Protein AF-A0A2D6CY44-F1 (afdb_monomer_lite)

Foldseek 3Di:
DDDDDDDDDDDDDPPPPDDDDPPVPPDPDPPPDPPPPPPDVAQLLRQLVVCVVVVVLVSNLVSLVCQLPDPVDDPVSNLSSLLSNLVSCVSVVNLVVSLVSLCVSLVVVPPDPSSVVSPVVSVVSVVVCCVVVVVPD

Sequence (137 aa):
MALTEDQEPKAIELDDIIGDGDDPFLPPPPPPRPVFIASLPTTPLAEGKLAYHEGDYATAAEQLQAVIDSDDYDDESRVAAAYWRAEALSRQNMAPEAIGHFEAVAEAYAGHRLASAASRRAESLRVHFDIISGADA

pLDDT: mean 81.37, std 19.69, range [43.81, 98.44]

Structure (mmCIF, N/CA/C/O backbone):
data_AF-A0A2D6CY44-F1
#
_entry.id   AF-A0A2D6CY44-F1
#
loop_
_atom_site.group_PDB
_atom_site.id
_atom_site.type_symbol
_atom_site.label_atom_id
_atom_site.label_alt_id
_atom_site.label_comp_id
_atom_site.label_asym_id
_atom_site.label_entity_id
_atom_site.label_seq_id
_atom_site.pdbx_PDB_ins_code
_atom_site.Cartn_x
_atom_site.Cartn_y
_atom_site.Cartn_z
_atom_site.occupancy
_atom_site.B_iso_or_equiv
_atom_site.auth_seq_id
_atom_site.auth_comp_id
_atom_site.auth_asym_id
_atom_site.auth_atom_id
_atom_site.pdbx_PDB_model_num
ATOM 1 N N . MET A 1 1 ? 85.915 -1.260 28.500 1.00 43.91 1 MET A N 1
ATOM 2 C CA . MET A 1 1 ? 84.910 -0.824 27.511 1.00 43.91 1 MET A CA 1
ATOM 3 C C . MET A 1 1 ? 83.784 -0.178 28.288 1.00 43.91 1 MET A C 1
ATOM 5 O O . MET A 1 1 ? 83.161 -0.854 29.092 1.00 43.91 1 MET A O 1
ATOM 9 N N . ALA A 1 2 ? 83.647 1.137 28.151 1.00 44.78 2 ALA A N 1
ATOM 10 C CA . ALA A 1 2 ? 82.546 1.911 28.704 1.00 44.78 2 ALA A CA 1
ATOM 11 C C . ALA A 1 2 ? 81.407 1.938 27.679 1.00 44.78 2 ALA A C 1
ATOM 13 O O . ALA A 1 2 ? 81.693 2.074 26.494 1.00 44.78 2 ALA A O 1
ATOM 14 N N . LEU A 1 3 ? 80.162 1.827 28.133 1.00 45.31 3 LEU A N 1
ATOM 15 C CA . LEU A 1 3 ? 79.144 2.850 27.901 1.00 45.31 3 LEU A CA 1
ATOM 16 C C . LEU A 1 3 ? 77.971 2.585 28.854 1.00 45.31 3 LEU A C 1
ATOM 18 O O . LEU A 1 3 ? 77.422 1.489 28.922 1.00 45.31 3 LEU A O 1
ATOM 22 N N . THR A 1 4 ? 77.702 3.610 29.644 1.00 47.69 4 THR A N 1
ATOM 23 C CA . THR A 1 4 ? 76.507 3.897 30.429 1.00 47.69 4 THR A CA 1
ATOM 24 C C . THR A 1 4 ? 75.247 3.837 29.567 1.00 47.69 4 THR A C 1
ATOM 26 O O . THR A 1 4 ? 75.328 4.113 28.378 1.00 47.69 4 THR A O 1
ATOM 29 N N . GLU A 1 5 ? 74.087 3.566 30.162 1.00 50.72 5 GLU A N 1
ATOM 30 C CA . GLU A 1 5 ? 73.049 4.594 30.340 1.00 50.72 5 GLU A CA 1
ATOM 31 C C . GLU A 1 5 ? 71.807 3.980 30.993 1.00 50.72 5 GLU A C 1
ATOM 33 O O . GLU A 1 5 ? 71.021 3.245 30.403 1.00 50.72 5 GLU A O 1
ATOM 38 N N . ASP A 1 6 ? 71.714 4.297 32.278 1.00 54.25 6 ASP A N 1
ATOM 39 C CA . ASP A 1 6 ? 70.505 4.408 33.070 1.00 54.25 6 ASP A CA 1
ATOM 40 C C . ASP A 1 6 ? 69.558 5.394 32.364 1.00 54.25 6 ASP A C 1
ATOM 42 O O . ASP A 1 6 ? 69.905 6.567 32.221 1.00 54.25 6 ASP A O 1
ATOM 46 N N . GLN A 1 7 ? 68.410 4.931 31.866 1.00 48.66 7 GLN A N 1
ATOM 47 C CA . GLN A 1 7 ? 67.301 5.815 31.507 1.00 48.66 7 GLN A CA 1
ATOM 48 C C . GLN A 1 7 ? 65.961 5.154 31.839 1.00 48.66 7 GLN A C 1
ATOM 50 O O . GLN A 1 7 ? 65.493 4.234 31.167 1.00 48.66 7 GLN A O 1
ATOM 55 N N . GLU A 1 8 ? 65.357 5.668 32.908 1.00 58.34 8 GLU A N 1
ATOM 56 C CA . GLU A 1 8 ? 63.946 5.545 33.260 1.00 58.34 8 GLU A CA 1
ATOM 57 C C . GLU A 1 8 ? 63.023 5.906 32.076 1.00 58.34 8 GLU A C 1
ATOM 59 O O . GLU A 1 8 ? 63.384 6.738 31.235 1.00 58.34 8 GLU A O 1
ATOM 64 N N . PRO A 1 9 ? 61.800 5.345 32.001 1.00 51.25 9 PRO A N 1
ATOM 65 C CA . PRO A 1 9 ? 60.829 5.746 30.992 1.00 51.25 9 PRO A CA 1
ATOM 66 C C . PRO A 1 9 ? 60.368 7.183 31.264 1.00 51.25 9 PRO A C 1
ATOM 68 O O . PRO A 1 9 ? 59.534 7.431 32.135 1.00 51.25 9 PRO A O 1
ATOM 71 N N . LYS A 1 10 ? 60.899 8.147 30.505 1.00 52.34 10 LYS A N 1
ATOM 72 C CA . LYS A 1 10 ? 60.355 9.507 30.478 1.00 52.34 10 LYS A CA 1
ATOM 73 C C . LYS A 1 10 ? 58.946 9.464 29.894 1.00 52.34 10 LYS A C 1
ATOM 75 O O . LYS A 1 10 ? 58.753 9.092 28.738 1.00 52.34 10 LYS A O 1
ATOM 80 N N . ALA A 1 11 ? 57.981 9.848 30.722 1.00 51.41 11 ALA A N 1
ATOM 81 C CA . ALA A 1 11 ? 56.631 10.178 30.307 1.00 51.41 11 ALA A CA 1
ATOM 82 C C . ALA A 1 11 ? 56.689 11.208 29.169 1.00 51.41 11 ALA A C 1
ATOM 84 O O . ALA A 1 11 ? 57.325 12.251 29.305 1.00 51.41 11 ALA A O 1
ATOM 85 N N . ILE A 1 12 ? 56.051 10.896 28.042 1.00 53.44 12 ILE A N 1
ATOM 86 C CA . ILE A 1 12 ? 55.739 11.898 27.025 1.00 53.44 12 ILE A CA 1
ATOM 87 C C . ILE A 1 12 ? 54.513 12.638 27.556 1.00 53.44 12 ILE A C 1
ATOM 89 O O . ILE A 1 12 ? 53.450 12.037 27.727 1.00 53.44 12 ILE A O 1
ATOM 93 N N . GLU A 1 13 ? 54.701 13.909 27.900 1.00 51.47 13 GLU A N 1
ATOM 94 C CA . GLU A 1 13 ? 53.635 14.793 28.358 1.00 51.47 13 GLU A CA 1
ATOM 95 C C . GLU A 1 13 ? 52.667 15.087 27.202 1.00 51.47 13 GLU A C 1
ATOM 97 O O . GLU A 1 13 ? 53.067 15.257 26.052 1.00 51.47 13 GLU A O 1
ATOM 102 N N . LEU A 1 14 ? 51.370 15.095 27.509 1.00 53.31 14 LEU A N 1
ATOM 103 C CA . LEU A 1 14 ? 50.246 15.198 26.567 1.00 53.31 14 LEU A CA 1
ATOM 104 C C . LEU A 1 14 ? 50.057 16.597 25.944 1.00 53.31 14 LEU A C 1
ATOM 106 O O . LEU A 1 14 ? 49.043 16.829 25.289 1.00 53.31 14 LEU A O 1
ATOM 110 N N . ASP A 1 15 ? 51.016 17.508 26.105 1.00 50.41 15 ASP A N 1
ATOM 111 C CA . ASP A 1 15 ? 50.854 18.926 25.757 1.00 50.41 15 ASP A CA 1
ATOM 112 C C . ASP A 1 15 ? 51.383 19.314 24.358 1.00 50.41 15 ASP A C 1
ATOM 114 O O . ASP A 1 15 ? 51.226 20.458 23.943 1.00 50.41 15 ASP A O 1
ATOM 118 N N . ASP A 1 16 ? 51.903 18.367 23.566 1.00 47.81 16 ASP A N 1
ATOM 119 C CA . ASP A 1 16 ? 52.412 18.623 22.200 1.00 47.81 16 ASP A CA 1
ATOM 120 C C . ASP A 1 16 ? 51.387 18.372 21.062 1.00 47.81 16 ASP A C 1
ATOM 122 O O . ASP A 1 16 ? 51.737 18.414 19.881 1.00 47.81 16 ASP A O 1
ATOM 126 N N . ILE A 1 17 ? 50.106 18.112 21.367 1.00 52.50 17 ILE A N 1
ATOM 127 C CA . ILE A 1 17 ? 49.075 17.781 20.348 1.00 52.50 17 ILE A CA 1
ATOM 128 C C . ILE A 1 17 ? 48.201 18.986 19.948 1.00 52.50 17 ILE A C 1
ATOM 130 O O . ILE A 1 17 ? 47.282 18.843 19.146 1.00 52.50 17 ILE A O 1
ATOM 134 N N . ILE A 1 18 ? 48.479 20.203 20.426 1.00 50.41 18 ILE A N 1
ATOM 135 C CA . ILE A 1 18 ? 47.753 21.398 19.958 1.00 50.41 18 ILE A CA 1
ATOM 136 C C . ILE A 1 18 ? 48.745 22.510 19.609 1.00 50.41 18 ILE A C 1
ATOM 138 O O . ILE A 1 18 ? 48.884 23.517 20.297 1.00 50.41 18 ILE A O 1
ATOM 142 N N . GLY A 1 19 ? 49.452 22.290 18.499 1.00 43.81 19 GLY A N 1
ATOM 143 C CA . GLY A 1 19 ? 50.135 23.337 17.751 1.00 43.81 19 GLY A CA 1
ATOM 144 C C . GLY A 1 19 ? 49.123 24.110 16.914 1.00 43.81 19 GLY A C 1
ATOM 145 O O . GLY A 1 19 ? 48.713 23.658 15.847 1.00 43.81 19 GLY A O 1
ATOM 146 N N . ASP A 1 20 ? 48.728 25.253 17.458 1.00 53.94 20 ASP A N 1
ATOM 147 C CA . ASP A 1 20 ? 48.000 26.353 16.838 1.00 53.94 20 ASP A CA 1
ATOM 148 C C . ASP A 1 20 ? 48.584 26.685 15.452 1.00 53.94 20 ASP A C 1
ATOM 150 O O . ASP A 1 20 ? 49.732 27.114 15.311 1.00 53.94 20 ASP A O 1
ATOM 154 N N . GLY A 1 21 ? 47.800 26.401 14.417 1.00 46.47 21 GLY A N 1
ATOM 155 C CA . GLY A 1 21 ? 48.145 26.592 13.016 1.00 46.47 21 GLY A CA 1
ATOM 156 C C . GLY A 1 21 ? 47.016 27.324 12.314 1.00 46.47 21 GLY A C 1
ATOM 157 O O . GLY A 1 21 ? 46.386 26.765 11.418 1.00 46.47 21 GLY A O 1
ATOM 158 N N . ASP A 1 22 ? 46.745 28.554 12.755 1.00 50.41 22 ASP A N 1
ATOM 159 C CA . ASP A 1 22 ? 46.063 29.570 11.957 1.00 50.41 22 ASP A CA 1
ATOM 160 C C . ASP A 1 22 ? 46.855 29.755 10.651 1.00 50.41 22 ASP A C 1
ATOM 162 O O . ASP A 1 22 ? 47.802 30.538 10.574 1.00 50.41 22 ASP A O 1
ATOM 166 N N . ASP A 1 23 ? 46.505 28.980 9.625 1.00 57.50 23 ASP A N 1
ATOM 167 C CA . ASP A 1 23 ? 46.947 29.198 8.252 1.00 57.50 23 ASP A CA 1
ATOM 168 C C . ASP A 1 23 ? 46.010 30.249 7.625 1.00 57.50 23 ASP A C 1
ATOM 170 O O . ASP A 1 23 ? 44.858 29.933 7.300 1.00 57.50 23 ASP A O 1
ATOM 174 N N . PRO A 1 24 ? 46.444 31.514 7.448 1.00 55.72 24 PRO A N 1
ATOM 175 C CA . PRO A 1 24 ? 45.582 32.588 6.956 1.00 55.72 24 PRO A CA 1
ATOM 176 C C . PRO A 1 24 ? 45.244 32.462 5.457 1.00 55.72 24 PRO A C 1
ATOM 178 O O . PRO A 1 24 ? 44.696 33.401 4.877 1.00 55.72 24 PRO A O 1
ATOM 181 N N . PHE A 1 25 ? 45.567 31.332 4.815 1.00 58.09 25 PHE A N 1
ATOM 182 C CA . PHE A 1 25 ? 45.372 31.101 3.383 1.00 58.09 25 PHE A CA 1
ATOM 183 C C . PHE A 1 25 ? 44.526 29.878 3.020 1.00 58.09 25 PHE A C 1
ATOM 185 O O . PHE A 1 25 ? 44.517 29.483 1.851 1.00 58.09 25 PHE A O 1
ATOM 192 N N . LE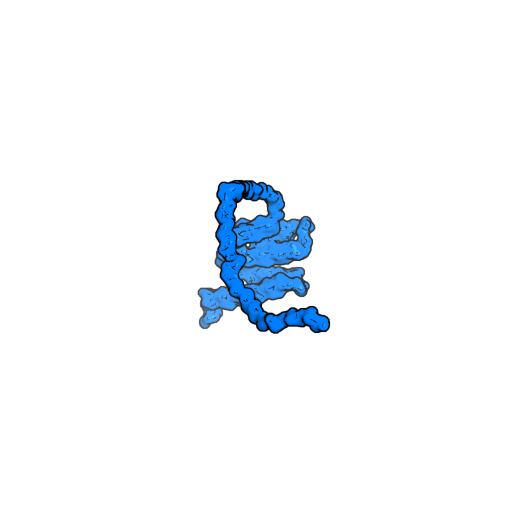U A 1 26 ? 43.729 29.322 3.939 1.00 59.31 26 LEU A N 1
ATOM 193 C CA . LEU A 1 26 ? 42.644 28.441 3.502 1.00 59.31 26 LEU A CA 1
ATOM 194 C C . LEU A 1 26 ? 41.616 29.285 2.726 1.00 59.31 26 LEU A C 1
ATOM 196 O O . LEU A 1 26 ? 40.989 30.169 3.319 1.00 59.31 26 LEU A O 1
ATOM 200 N N . PRO A 1 27 ? 41.428 29.069 1.405 1.00 68.31 27 PRO A N 1
ATOM 201 C CA . PRO A 1 27 ? 40.353 29.743 0.699 1.00 68.31 27 PRO A CA 1
ATOM 202 C C . PRO A 1 27 ? 39.042 29.384 1.406 1.00 68.31 27 PRO A C 1
ATOM 204 O O . PRO A 1 27 ? 38.886 28.231 1.829 1.00 68.31 27 PRO A O 1
ATOM 207 N N . PRO A 1 28 ? 38.101 30.336 1.555 1.00 66.75 28 PRO A N 1
ATOM 208 C CA . PRO A 1 28 ? 36.812 30.018 2.144 1.00 66.75 28 PRO A CA 1
ATOM 209 C C . PRO A 1 28 ? 36.234 28.803 1.410 1.00 66.75 28 PRO A C 1
ATOM 211 O O . PRO A 1 28 ? 36.383 28.717 0.180 1.00 66.75 28 PRO A O 1
ATOM 214 N N . PRO A 1 29 ? 35.613 27.849 2.131 1.00 69.19 29 PRO A N 1
ATOM 215 C CA . PRO A 1 29 ? 34.986 26.710 1.486 1.00 69.19 29 PRO A CA 1
ATOM 216 C C . PRO A 1 29 ? 34.078 27.241 0.371 1.00 69.19 29 PRO A C 1
ATOM 218 O O . PRO A 1 29 ? 33.396 28.253 0.578 1.00 69.19 29 PRO A O 1
ATOM 221 N N . PRO A 1 30 ? 34.100 26.626 -0.826 1.00 70.62 30 PRO A N 1
ATOM 222 C CA . PRO A 1 30 ? 33.263 27.090 -1.918 1.00 70.62 30 PRO A CA 1
ATOM 223 C C . PRO A 1 30 ? 31.819 27.163 -1.413 1.00 70.62 30 PRO A C 1
ATOM 225 O O . PRO A 1 30 ? 31.404 26.268 -0.665 1.00 70.62 30 PRO A O 1
ATOM 228 N N . PRO A 1 31 ? 31.051 28.202 -1.790 1.00 75.56 31 PRO A N 1
ATOM 229 C CA . PRO A 1 31 ? 29.648 28.256 -1.421 1.00 75.56 31 PRO A CA 1
ATOM 230 C C . PRO A 1 31 ? 28.996 26.928 -1.823 1.00 75.56 31 PRO A C 1
ATOM 232 O O . PRO A 1 31 ? 29.337 26.392 -2.889 1.00 75.56 31 PRO A O 1
ATOM 235 N N . PRO A 1 32 ? 28.101 26.367 -0.989 1.00 70.81 32 PRO A N 1
ATOM 236 C CA . PRO A 1 32 ? 27.375 25.168 -1.362 1.00 70.81 32 PRO A CA 1
ATOM 237 C C . PRO A 1 32 ? 26.751 25.426 -2.728 1.00 70.81 32 PRO A C 1
ATOM 239 O O . PRO A 1 32 ? 26.008 26.393 -2.917 1.00 70.81 32 PRO A O 1
ATOM 242 N N . ARG A 1 33 ? 27.134 24.612 -3.717 1.00 64.81 33 ARG A N 1
ATOM 243 C CA . ARG A 1 33 ? 26.555 24.725 -5.055 1.00 64.81 33 ARG A CA 1
ATOM 244 C C . ARG A 1 33 ? 25.046 24.549 -4.878 1.00 64.81 33 ARG A C 1
ATOM 246 O O . ARG A 1 33 ? 24.666 23.617 -4.164 1.00 64.81 33 ARG A O 1
ATOM 253 N N . PRO A 1 34 ? 24.192 25.390 -5.488 1.00 56.81 34 PRO A N 1
ATOM 254 C CA . PRO A 1 34 ? 22.773 25.091 -5.525 1.00 56.81 34 PRO A CA 1
ATOM 255 C C . PRO A 1 34 ? 22.638 23.689 -6.109 1.00 56.81 34 PRO A C 1
ATOM 257 O O . PRO A 1 34 ? 23.065 23.431 -7.238 1.00 56.81 34 PRO A O 1
ATOM 260 N N . VAL A 1 35 ? 22.127 22.764 -5.301 1.00 52.00 35 VAL A N 1
ATOM 261 C CA . VAL A 1 35 ? 21.777 21.436 -5.778 1.00 52.00 35 VAL A CA 1
ATOM 262 C C . VAL A 1 35 ? 20.558 21.673 -6.655 1.00 52.00 35 VAL A C 1
ATOM 264 O O . VAL A 1 35 ? 19.437 21.770 -6.167 1.00 52.00 35 VAL A O 1
ATOM 267 N N . PHE A 1 36 ? 20.777 21.875 -7.953 1.00 45.88 36 PHE A N 1
ATOM 268 C CA . PHE A 1 36 ? 19.706 21.706 -8.917 1.00 45.88 36 PHE A CA 1
ATOM 269 C C . PHE A 1 36 ? 19.366 20.225 -8.866 1.00 45.88 36 PHE A C 1
ATOM 271 O O . PHE A 1 36 ? 20.012 19.405 -9.519 1.00 45.88 36 PHE A O 1
ATOM 278 N N . ILE A 1 37 ? 18.388 19.877 -8.031 1.00 49.56 37 ILE A N 1
ATOM 279 C CA . ILE A 1 37 ? 17.698 18.606 -8.156 1.00 49.56 37 ILE A CA 1
ATOM 280 C C . ILE A 1 37 ? 16.941 18.749 -9.470 1.00 49.56 37 ILE A C 1
ATOM 282 O O . ILE A 1 37 ? 15.825 19.258 -9.518 1.00 49.56 37 ILE A O 1
ATOM 286 N N . ALA A 1 38 ? 17.604 18.417 -10.577 1.00 47.00 38 ALA A N 1
ATOM 287 C CA . ALA A 1 38 ? 16.885 18.079 -11.783 1.00 47.00 38 ALA A CA 1
ATOM 288 C C . ALA A 1 38 ? 15.860 17.034 -11.339 1.00 47.00 38 ALA A C 1
ATOM 290 O O . ALA A 1 38 ? 16.262 16.035 -10.736 1.00 47.00 38 ALA A O 1
ATOM 291 N N . SER A 1 39 ? 14.566 17.293 -11.548 1.00 50.94 39 SER A N 1
ATOM 292 C CA . SER A 1 39 ? 13.553 16.246 -11.470 1.00 50.94 39 SER A CA 1
ATOM 293 C C . SER A 1 39 ? 14.003 15.168 -12.443 1.00 50.94 39 SER A C 1
ATOM 295 O O . SER A 1 39 ? 13.784 15.266 -13.650 1.00 50.94 39 SER A O 1
ATOM 297 N N . LEU A 1 40 ? 14.739 14.183 -11.929 1.00 52.62 40 LEU A N 1
ATOM 298 C CA . LEU A 1 40 ? 14.932 12.925 -12.616 1.00 52.62 40 LEU A CA 1
ATOM 299 C C . LEU A 1 40 ? 13.522 12.432 -12.945 1.00 52.62 40 LEU A C 1
ATOM 301 O O . LEU A 1 40 ? 12.627 12.651 -12.126 1.00 52.62 40 LEU A O 1
ATOM 305 N N . PRO A 1 41 ? 13.292 11.813 -14.111 1.00 55.66 41 PRO A N 1
ATOM 306 C CA . PRO A 1 41 ? 12.024 11.145 -14.346 1.00 55.66 41 PRO A CA 1
ATOM 307 C C . PRO A 1 41 ? 11.825 10.144 -13.204 1.00 55.66 41 PRO A C 1
ATOM 309 O O . PRO A 1 41 ? 12.543 9.148 -13.096 1.00 55.66 41 PRO A O 1
ATOM 312 N N . THR A 1 42 ? 10.929 10.477 -12.284 1.00 70.25 42 THR A N 1
ATOM 313 C CA . THR A 1 42 ? 10.598 9.641 -11.145 1.00 70.25 42 THR A CA 1
ATOM 314 C C . THR A 1 42 ? 9.586 8.621 -11.627 1.00 70.25 42 THR A C 1
ATOM 316 O O . THR A 1 42 ? 8.676 8.926 -12.389 1.00 70.25 42 THR A O 1
ATOM 319 N N . THR A 1 43 ? 9.788 7.358 -11.264 1.00 89.81 43 THR A N 1
ATOM 320 C CA . THR A 1 43 ? 8.778 6.342 -11.556 1.00 89.81 43 THR A CA 1
ATOM 321 C C . THR A 1 43 ? 7.555 6.601 -10.668 1.00 89.81 43 THR A C 1
ATOM 323 O O . THR A 1 43 ? 7.745 7.045 -9.533 1.00 89.81 43 THR A O 1
ATOM 326 N N . PRO A 1 44 ? 6.329 6.265 -11.103 1.00 93.31 44 PRO A N 1
ATOM 327 C CA . PRO A 1 44 ? 5.134 6.305 -10.255 1.00 93.31 44 PRO A CA 1
ATOM 328 C C . PRO A 1 44 ? 5.332 5.693 -8.857 1.00 93.31 44 PRO A C 1
ATOM 330 O O . PRO A 1 44 ? 4.849 6.219 -7.858 1.00 93.31 44 PRO A O 1
ATOM 333 N N . LEU A 1 45 ? 6.143 4.632 -8.738 1.00 94.19 45 LEU A N 1
ATOM 334 C CA . LEU A 1 45 ? 6.505 4.047 -7.442 1.00 94.19 45 LEU A CA 1
ATOM 335 C C . LEU A 1 45 ? 7.302 5.008 -6.544 1.00 94.19 45 LEU A C 1
ATOM 337 O O . LEU A 1 45 ? 7.083 5.045 -5.331 1.00 94.19 45 LEU A O 1
ATOM 341 N N . ALA A 1 46 ? 8.260 5.740 -7.112 1.00 94.62 46 ALA A N 1
ATOM 342 C CA . ALA A 1 46 ? 9.047 6.729 -6.384 1.00 94.62 46 ALA A CA 1
ATOM 343 C C . ALA A 1 46 ? 8.205 7.964 -6.038 1.00 94.62 46 ALA A C 1
ATOM 345 O O . ALA A 1 46 ? 8.257 8.421 -4.897 1.00 94.62 46 ALA A O 1
ATOM 346 N N . GLU A 1 47 ? 7.397 8.451 -6.983 1.00 94.38 47 GLU A N 1
ATOM 347 C CA . GLU A 1 47 ? 6.489 9.589 -6.782 1.00 94.38 47 GLU A CA 1
ATOM 348 C C . GLU A 1 47 ? 5.469 9.297 -5.688 1.00 94.38 47 GLU A C 1
ATOM 350 O O . GLU A 1 47 ? 5.316 10.081 -4.756 1.00 94.38 47 GLU A O 1
ATOM 355 N N . GLY A 1 48 ? 4.837 8.125 -5.739 1.00 95.88 48 GLY A N 1
ATOM 356 C CA . GLY A 1 48 ? 3.848 7.731 -4.747 1.00 95.88 48 GLY A CA 1
ATOM 357 C C . GLY A 1 48 ? 4.424 7.611 -3.335 1.00 95.88 48 GLY A C 1
ATOM 358 O O . GLY A 1 48 ? 3.798 8.037 -2.365 1.00 95.88 48 GLY A O 1
ATOM 359 N N . LYS A 1 49 ? 5.652 7.094 -3.197 1.00 96.19 49 LYS A N 1
ATOM 360 C CA . LYS A 1 49 ? 6.350 7.054 -1.900 1.00 96.19 49 LYS A CA 1
ATOM 361 C C . LYS A 1 49 ? 6.744 8.447 -1.416 1.00 96.19 49 LYS A C 1
ATOM 363 O O . LYS A 1 49 ? 6.615 8.722 -0.225 1.00 96.19 49 LYS A O 1
ATOM 368 N N . LEU A 1 50 ? 7.220 9.313 -2.310 1.00 95.75 50 LEU A N 1
ATOM 369 C CA . LEU A 1 50 ? 7.559 10.692 -1.968 1.00 95.75 50 LEU A CA 1
ATOM 370 C C . LEU A 1 50 ? 6.321 11.444 -1.464 1.00 95.75 50 LEU A C 1
ATOM 372 O O . LEU A 1 50 ? 6.354 11.962 -0.351 1.00 95.75 50 LEU A O 1
ATOM 376 N N . ALA A 1 51 ? 5.214 11.389 -2.207 1.00 95.44 51 ALA A N 1
ATOM 377 C CA . ALA A 1 51 ? 3.946 12.003 -1.822 1.00 95.44 51 ALA A CA 1
ATOM 378 C C . ALA A 1 51 ? 3.455 11.497 -0.453 1.00 95.44 51 ALA A C 1
ATOM 380 O O . ALA A 1 51 ? 3.038 12.287 0.394 1.00 95.44 51 ALA A O 1
ATOM 381 N N . TYR A 1 52 ? 3.596 10.193 -0.174 1.00 96.75 52 TYR A N 1
ATOM 382 C CA . TYR A 1 52 ? 3.267 9.636 1.142 1.00 96.75 52 TYR A CA 1
ATOM 383 C C . TYR A 1 52 ? 4.094 10.283 2.265 1.00 96.75 52 TYR A C 1
ATOM 385 O O . TYR A 1 52 ? 3.555 10.614 3.321 1.00 96.75 52 TYR A O 1
ATOM 393 N N . HIS A 1 53 ? 5.400 10.471 2.053 1.00 96.06 53 HIS A N 1
ATOM 394 C CA . HIS A 1 53 ? 6.281 11.109 3.035 1.00 96.06 53 HIS A CA 1
ATOM 395 C C . HIS A 1 53 ? 6.023 12.612 3.194 1.00 96.06 53 HIS A C 1
ATOM 397 O O . HIS A 1 53 ? 6.231 13.146 4.283 1.00 96.06 53 HIS A O 1
ATOM 403 N N . GLU A 1 54 ? 5.539 13.275 2.146 1.00 96.31 54 GLU A N 1
ATOM 404 C CA . GLU A 1 54 ? 5.109 14.678 2.171 1.00 96.31 54 GLU A CA 1
ATOM 405 C C . GLU A 1 54 ? 3.723 14.864 2.815 1.00 96.31 54 GLU A C 1
ATOM 407 O O . GLU A 1 54 ? 3.320 15.986 3.115 1.00 96.31 54 GLU A O 1
ATOM 412 N N . GLY A 1 55 ? 3.011 13.766 3.089 1.00 95.38 55 GLY A N 1
ATOM 413 C CA . GLY A 1 55 ? 1.669 13.774 3.668 1.00 95.38 55 GLY A CA 1
ATOM 414 C C . GLY A 1 55 ? 0.552 13.960 2.639 1.00 95.38 55 GLY A C 1
ATOM 415 O O . GLY A 1 55 ? -0.617 14.028 3.023 1.00 95.38 55 GLY A O 1
ATOM 416 N N . ASP A 1 56 ? 0.882 13.999 1.348 1.00 97.50 56 ASP A N 1
ATOM 417 C CA . ASP A 1 56 ? -0.092 13.983 0.261 1.00 97.50 56 ASP A CA 1
ATOM 418 C C . ASP A 1 56 ? -0.519 12.541 -0.040 1.00 97.50 56 ASP A C 1
ATOM 420 O O . ASP A 1 56 ? -0.091 11.885 -0.993 1.00 97.50 56 ASP A O 1
ATOM 424 N N . TYR A 1 57 ? -1.362 12.016 0.844 1.00 96.56 57 TYR A N 1
ATOM 425 C CA . TYR A 1 57 ? -1.809 10.630 0.776 1.00 96.56 57 TYR A CA 1
ATOM 426 C C . TYR A 1 57 ? -2.742 10.346 -0.409 1.00 96.56 57 TYR A C 1
ATOM 428 O O . TYR A 1 57 ? -2.824 9.196 -0.844 1.00 96.56 57 TYR A O 1
ATOM 436 N N . ALA A 1 58 ? -3.432 11.363 -0.934 1.00 96.31 58 ALA A N 1
ATOM 437 C CA . ALA A 1 58 ? -4.288 11.215 -2.107 1.00 96.31 58 ALA A CA 1
ATOM 438 C C . ALA A 1 58 ? -3.426 10.976 -3.352 1.00 96.31 58 ALA A C 1
ATOM 440 O O . ALA A 1 58 ? -3.555 9.932 -3.996 1.00 96.31 58 ALA A O 1
ATOM 441 N N . THR A 1 59 ? -2.456 11.863 -3.600 1.00 96.00 59 THR A N 1
ATOM 442 C CA . THR A 1 59 ? -1.490 11.701 -4.694 1.00 96.00 59 THR A CA 1
ATOM 443 C C . THR A 1 59 ? -0.681 10.416 -4.534 1.00 96.00 59 THR A C 1
ATOM 445 O O . THR A 1 59 ? -0.468 9.691 -5.506 1.00 96.00 59 THR A O 1
ATOM 448 N N . ALA A 1 60 ? -0.281 10.068 -3.304 1.00 97.50 60 ALA A N 1
ATOM 449 C CA . ALA A 1 60 ? 0.397 8.804 -3.037 1.00 97.50 60 ALA A CA 1
ATOM 450 C C . ALA A 1 60 ? -0.434 7.601 -3.502 1.00 97.50 60 ALA A C 1
ATOM 452 O O . ALA A 1 60 ? 0.081 6.719 -4.189 1.00 97.50 60 ALA A O 1
ATOM 453 N N . ALA A 1 61 ? -1.722 7.561 -3.150 1.00 97.19 61 ALA A N 1
ATOM 454 C CA . ALA A 1 61 ? -2.590 6.448 -3.505 1.00 97.19 61 ALA A CA 1
ATOM 455 C C . ALA A 1 61 ? -2.799 6.324 -5.023 1.00 97.19 61 ALA A C 1
ATOM 457 O O . ALA A 1 61 ? -2.784 5.206 -5.541 1.00 97.19 61 ALA A O 1
ATOM 458 N N . GLU A 1 62 ? -2.951 7.447 -5.730 1.00 97.06 62 GLU A N 1
ATOM 459 C CA . GLU A 1 62 ? -3.105 7.483 -7.190 1.00 97.06 62 GLU A CA 1
ATOM 460 C C . GLU A 1 62 ? -1.848 6.984 -7.911 1.00 97.06 62 GLU A C 1
ATOM 462 O O . GLU A 1 62 ? -1.918 6.085 -8.752 1.00 97.06 62 GLU A O 1
ATOM 467 N N . GLN A 1 63 ? -0.679 7.498 -7.529 1.00 97.06 63 GLN A N 1
ATOM 468 C CA . GLN A 1 63 ? 0.596 7.121 -8.142 1.00 97.06 63 GLN A CA 1
ATOM 469 C C . GLN A 1 63 ? 0.940 5.648 -7.909 1.00 97.06 63 GLN A C 1
ATOM 471 O O . GLN A 1 63 ? 1.406 4.946 -8.807 1.00 97.06 63 GLN A O 1
ATOM 476 N N . LEU A 1 64 ? 0.663 5.140 -6.708 1.00 97.88 64 LEU A N 1
ATOM 477 C CA . LEU A 1 64 ? 0.891 3.733 -6.388 1.00 97.88 64 LEU A CA 1
ATOM 478 C C . LEU A 1 64 ? -0.129 2.822 -7.083 1.00 97.88 64 LEU A C 1
ATOM 480 O O . LEU A 1 64 ? 0.229 1.705 -7.446 1.00 97.88 64 LEU A O 1
ATOM 484 N N . GLN A 1 65 ? -1.360 3.285 -7.331 1.00 97.62 65 GLN A N 1
ATOM 485 C CA . GLN A 1 65 ? -2.328 2.544 -8.147 1.00 97.62 65 GLN A CA 1
ATOM 486 C C . GLN A 1 65 ? -1.817 2.357 -9.582 1.00 97.62 65 GLN A C 1
ATOM 488 O O . GLN A 1 65 ? -1.893 1.251 -10.109 1.00 97.62 65 GLN A O 1
ATOM 493 N N . ALA A 1 66 ? -1.204 3.386 -10.175 1.00 96.81 66 ALA A N 1
ATOM 494 C CA . ALA A 1 66 ? -0.627 3.284 -11.516 1.00 96.81 66 ALA A CA 1
ATOM 495 C C . ALA A 1 66 ? 0.469 2.203 -11.621 1.00 96.81 66 ALA A C 1
ATOM 497 O O . ALA A 1 66 ? 0.600 1.561 -12.660 1.00 96.81 66 ALA A O 1
ATOM 498 N N . VAL A 1 67 ? 1.229 1.961 -10.544 1.00 97.06 67 VAL A N 1
ATOM 499 C CA . VAL A 1 67 ? 2.214 0.861 -10.480 1.00 97.06 67 VAL A CA 1
ATOM 500 C C . VAL A 1 67 ? 1.529 -0.505 -10.439 1.00 97.06 67 VAL A C 1
ATOM 502 O O . VAL A 1 67 ? 2.009 -1.445 -11.060 1.00 97.06 67 VAL A O 1
ATOM 505 N N . ILE A 1 68 ? 0.426 -0.624 -9.696 1.00 97.06 68 ILE A N 1
ATOM 506 C CA . ILE A 1 68 ? -0.322 -1.881 -9.535 1.00 97.06 68 ILE A CA 1
ATOM 507 C C . ILE A 1 68 ? -0.986 -2.293 -10.856 1.00 97.06 68 ILE A C 1
ATOM 509 O O . ILE A 1 68 ? -0.975 -3.476 -11.194 1.00 97.06 68 ILE A O 1
ATOM 513 N N . ASP A 1 69 ? -1.528 -1.321 -11.593 1.00 96.25 69 ASP A N 1
ATOM 514 C CA . ASP A 1 69 ? -2.271 -1.546 -12.840 1.00 96.25 69 ASP A CA 1
ATOM 515 C C . ASP A 1 69 ? -1.371 -1.698 -14.075 1.00 96.25 69 ASP A C 1
ATOM 517 O O . ASP A 1 69 ? -1.843 -2.092 -15.141 1.00 96.25 69 ASP A O 1
ATOM 521 N N . SER A 1 70 ? -0.085 -1.361 -13.957 1.00 94.19 70 SER A N 1
ATOM 522 C CA . SER A 1 70 ? 0.867 -1.424 -15.063 1.00 94.19 70 SER A CA 1
ATOM 523 C C . SER A 1 70 ? 1.563 -2.780 -15.128 1.00 94.19 70 SER A C 1
ATOM 525 O O . SER A 1 70 ? 2.063 -3.303 -14.129 1.00 94.19 70 SER A O 1
ATOM 527 N N . ASP A 1 71 ? 1.668 -3.313 -16.347 1.00 93.31 71 ASP A N 1
ATOM 528 C CA . ASP A 1 71 ? 2.406 -4.545 -16.601 1.00 93.31 71 ASP A CA 1
ATOM 529 C C . ASP A 1 71 ? 3.930 -4.371 -16.668 1.00 93.31 71 ASP A C 1
ATOM 531 O O . ASP A 1 71 ? 4.667 -5.357 -16.671 1.00 93.31 71 ASP A O 1
ATOM 535 N N . ASP A 1 72 ? 4.411 -3.126 -16.647 1.00 92.94 72 ASP A N 1
ATOM 536 C CA . ASP A 1 72 ? 5.834 -2.791 -16.759 1.00 92.94 72 ASP A CA 1
ATOM 537 C C . ASP A 1 72 ? 6.609 -3.012 -15.448 1.00 92.94 72 ASP A C 1
ATOM 539 O O . ASP A 1 72 ? 7.841 -2.957 -15.432 1.00 92.94 72 ASP A O 1
ATOM 543 N N . TYR A 1 73 ? 5.900 -3.255 -14.342 1.00 94.00 73 TYR A N 1
ATOM 544 C CA . TYR A 1 73 ? 6.485 -3.457 -13.020 1.00 94.00 73 TYR A CA 1
ATOM 545 C C . TYR A 1 73 ? 6.544 -4.929 -12.626 1.00 94.00 73 TYR A C 1
ATOM 547 O O . TYR A 1 73 ? 5.600 -5.692 -12.848 1.00 94.00 73 TYR A O 1
ATOM 555 N N . ASP A 1 74 ? 7.647 -5.299 -11.975 1.00 95.00 74 ASP A N 1
ATOM 556 C CA . ASP A 1 74 ? 7.817 -6.600 -11.336 1.00 95.00 74 ASP A CA 1
ATOM 557 C C . ASP A 1 74 ? 6.963 -6.755 -10.065 1.00 95.00 74 ASP A C 1
ATOM 559 O O . ASP A 1 74 ? 6.437 -5.787 -9.504 1.00 95.00 74 ASP A O 1
ATOM 563 N N . ASP A 1 75 ? 6.846 -7.996 -9.591 1.00 94.56 75 ASP A N 1
ATOM 564 C CA . ASP A 1 75 ? 6.045 -8.333 -8.412 1.00 94.56 75 ASP A CA 1
ATOM 565 C C . ASP A 1 75 ? 6.529 -7.613 -7.144 1.00 94.56 75 ASP A C 1
ATOM 567 O O . ASP A 1 75 ? 5.705 -7.227 -6.317 1.00 94.56 75 ASP A O 1
ATOM 571 N N . GLU A 1 76 ? 7.840 -7.375 -6.992 1.00 95.94 76 GLU A N 1
ATOM 572 C CA . GLU A 1 76 ? 8.402 -6.659 -5.832 1.00 95.94 76 GLU A CA 1
ATOM 573 C C . GLU A 1 76 ? 7.943 -5.191 -5.814 1.00 95.94 76 GLU A C 1
ATOM 575 O O . GLU A 1 76 ? 7.600 -4.628 -4.768 1.00 95.94 76 GLU A O 1
ATOM 580 N N . SER A 1 77 ? 7.892 -4.563 -6.984 1.00 96.31 77 SER A N 1
ATOM 581 C CA . SER A 1 77 ? 7.412 -3.198 -7.155 1.00 96.31 77 SER A CA 1
ATOM 582 C C . SER A 1 77 ? 5.905 -3.112 -6.938 1.00 96.31 77 SER A C 1
ATOM 584 O O . SER A 1 77 ? 5.450 -2.211 -6.227 1.00 96.31 77 SER A O 1
ATOM 586 N N . ARG A 1 78 ? 5.134 -4.068 -7.474 1.00 97.31 78 ARG A N 1
ATOM 587 C CA . ARG A 1 78 ? 3.672 -4.105 -7.312 1.00 97.31 78 ARG A CA 1
ATOM 588 C C . ARG A 1 78 ? 3.257 -4.384 -5.869 1.00 97.31 78 ARG A C 1
ATOM 590 O O . ARG A 1 78 ? 2.395 -3.677 -5.349 1.00 97.31 78 ARG A O 1
ATOM 597 N N . VAL A 1 79 ? 3.901 -5.327 -5.174 1.00 98.00 79 VAL A N 1
ATOM 598 C CA . VAL A 1 79 ? 3.602 -5.596 -3.754 1.00 98.00 79 VAL A CA 1
ATOM 599 C C . VAL A 1 79 ? 3.982 -4.410 -2.867 1.00 98.00 79 VAL A C 1
ATOM 601 O O . VAL 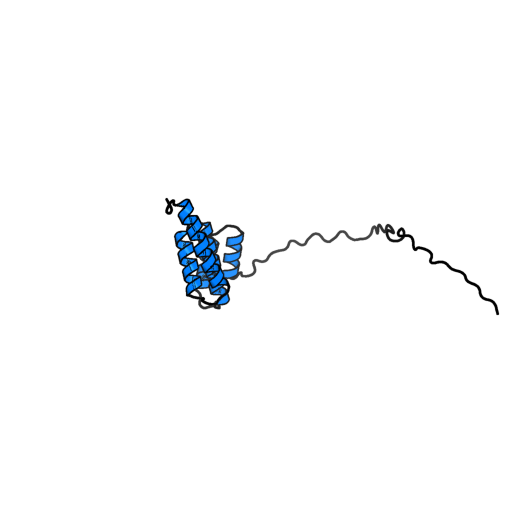A 1 79 ? 3.243 -4.067 -1.941 1.00 98.00 79 VAL A O 1
ATOM 604 N N . ALA A 1 80 ? 5.096 -3.731 -3.164 1.00 97.88 80 ALA A N 1
ATOM 605 C CA . ALA A 1 80 ? 5.465 -2.506 -2.468 1.00 97.88 80 ALA A CA 1
ATOM 606 C C . ALA A 1 80 ? 4.441 -1.393 -2.717 1.00 97.88 80 ALA A C 1
ATOM 608 O O . ALA A 1 80 ? 4.027 -0.732 -1.764 1.00 97.88 80 ALA A O 1
ATOM 609 N N . ALA A 1 81 ? 4.015 -1.197 -3.966 1.00 98.06 81 ALA A N 1
ATOM 610 C CA . ALA A 1 81 ? 3.023 -0.189 -4.312 1.00 98.06 81 ALA A CA 1
ATOM 611 C C . ALA A 1 81 ? 1.686 -0.440 -3.614 1.00 98.06 81 ALA A C 1
ATOM 613 O O . ALA A 1 81 ? 1.147 0.457 -2.968 1.00 98.06 81 ALA A O 1
ATOM 614 N N . ALA A 1 82 ? 1.199 -1.678 -3.660 1.00 98.31 82 ALA A N 1
ATOM 615 C CA . ALA A 1 82 ? -0.052 -2.065 -3.027 1.00 98.31 82 ALA A CA 1
ATOM 616 C C . ALA A 1 82 ? -0.013 -1.889 -1.500 1.00 98.31 82 ALA A C 1
ATOM 618 O O . ALA A 1 82 ? -0.961 -1.351 -0.925 1.00 98.31 82 ALA A O 1
ATOM 619 N N . TYR A 1 83 ? 1.106 -2.236 -0.850 1.00 98.44 83 TYR A N 1
ATOM 620 C CA . TYR A 1 83 ? 1.296 -1.979 0.581 1.00 98.44 83 TYR A CA 1
ATOM 621 C C . TYR A 1 83 ? 1.241 -0.479 0.907 1.00 98.44 83 TYR A C 1
ATOM 623 O O . TYR A 1 83 ? 0.486 -0.053 1.783 1.00 98.44 83 TYR A O 1
ATOM 631 N N . TRP A 1 84 ? 2.028 0.341 0.204 1.00 98.19 84 TRP A N 1
ATOM 632 C CA . TRP A 1 84 ? 2.096 1.778 0.482 1.00 98.19 84 TRP A CA 1
ATOM 633 C C . TRP A 1 84 ? 0.792 2.501 0.143 1.00 98.19 84 TRP A C 1
ATOM 635 O O . TRP A 1 84 ? 0.427 3.455 0.829 1.00 98.19 84 TRP A O 1
ATOM 645 N N . ARG A 1 85 ? 0.046 2.016 -0.854 1.00 98.31 85 ARG A N 1
ATOM 646 C CA . ARG A 1 85 ? -1.281 2.534 -1.179 1.00 98.31 85 ARG A CA 1
ATOM 647 C C . ARG A 1 85 ? -2.261 2.267 -0.040 1.00 98.31 85 ARG A C 1
ATOM 649 O O . ARG A 1 85 ? -3.010 3.162 0.339 1.00 98.31 85 ARG A O 1
ATOM 656 N N . ALA A 1 86 ? -2.237 1.065 0.537 1.00 97.94 86 ALA A N 1
ATOM 657 C CA . ALA A 1 86 ? -3.065 0.736 1.694 1.00 97.94 86 ALA A CA 1
ATOM 658 C C . ALA A 1 86 ? -2.708 1.603 2.923 1.00 97.94 86 ALA A C 1
ATOM 660 O O . ALA A 1 86 ? -3.606 2.109 3.599 1.00 97.94 86 ALA A O 1
ATOM 661 N N . GLU A 1 87 ? -1.419 1.878 3.168 1.00 97.88 87 GLU A N 1
ATOM 662 C CA . GLU A 1 87 ? -1.006 2.848 4.198 1.00 97.88 87 GLU A CA 1
ATOM 663 C C . GLU A 1 87 ? -1.538 4.256 3.897 1.00 97.88 87 GLU A C 1
ATOM 665 O O . GLU A 1 87 ? -2.086 4.900 4.793 1.00 97.88 87 GLU A O 1
ATOM 670 N N . ALA A 1 88 ? -1.432 4.730 2.652 1.00 97.56 88 ALA A N 1
ATOM 671 C CA . ALA A 1 88 ? -1.935 6.042 2.247 1.00 97.56 88 ALA A CA 1
ATOM 672 C C . ALA A 1 88 ? -3.451 6.171 2.479 1.00 97.56 88 ALA A C 1
ATOM 674 O O . ALA A 1 88 ? -3.913 7.184 3.001 1.00 97.56 88 ALA A O 1
ATOM 675 N N . LEU A 1 89 ? -4.231 5.132 2.177 1.00 96.50 89 LEU A N 1
ATOM 676 C CA . LEU A 1 89 ? -5.667 5.105 2.477 1.00 96.50 89 LEU A CA 1
ATOM 677 C C . LEU A 1 89 ? -5.942 5.146 3.986 1.00 96.50 89 LEU A C 1
ATOM 679 O O . LEU A 1 89 ? -6.806 5.898 4.437 1.00 96.50 89 LEU A O 1
ATOM 683 N N . SER A 1 90 ? -5.158 4.419 4.790 1.00 95.25 90 SER A N 1
ATOM 684 C CA . SER A 1 90 ? -5.322 4.440 6.251 1.00 95.25 90 SER A CA 1
ATOM 685 C C . SER A 1 90 ? -5.132 5.840 6.844 1.00 95.25 90 SER A C 1
ATOM 687 O O . SER A 1 90 ? -5.808 6.212 7.802 1.00 95.25 90 SER A O 1
ATOM 689 N N . ARG A 1 91 ? -4.247 6.646 6.243 1.00 94.69 91 ARG A N 1
ATOM 690 C CA . ARG A 1 91 ? -3.968 8.028 6.655 1.00 94.69 91 ARG A CA 1
ATOM 691 C C . ARG A 1 91 ? -5.056 9.020 6.244 1.00 94.69 91 ARG A C 1
ATOM 693 O O . ARG A 1 91 ? -5.101 10.116 6.794 1.00 94.69 91 ARG A O 1
ATOM 700 N N . GLN A 1 92 ? -5.949 8.628 5.338 1.00 92.31 92 GLN A N 1
ATOM 701 C CA . GLN A 1 92 ? -7.086 9.429 4.872 1.00 92.31 92 GLN A CA 1
ATOM 702 C C . GLN A 1 92 ? -8.378 9.162 5.664 1.00 92.31 92 GLN A C 1
ATOM 704 O O .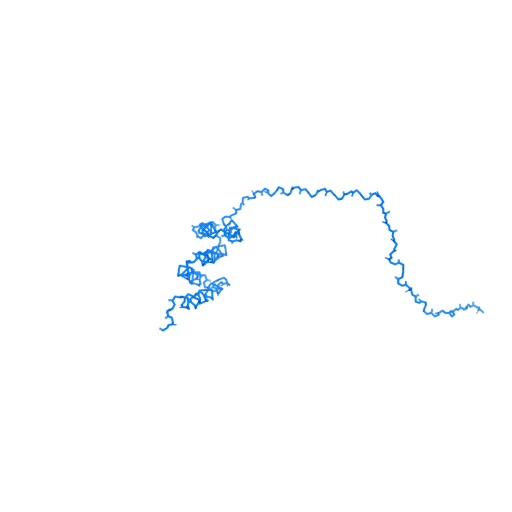 GLN A 1 92 ? -9.457 9.549 5.228 1.00 92.31 92 GLN A O 1
ATOM 709 N N . ASN A 1 93 ? -8.296 8.500 6.826 1.00 87.00 93 ASN A N 1
ATOM 710 C CA . ASN A 1 93 ? -9.448 8.004 7.597 1.00 87.00 93 ASN A CA 1
ATOM 711 C C . ASN A 1 93 ? -10.320 6.980 6.843 1.00 87.00 93 ASN A C 1
ATOM 713 O O . ASN A 1 93 ? -11.442 6.702 7.259 1.00 87.00 93 ASN A O 1
ATOM 717 N N . MET A 1 94 ? -9.793 6.367 5.779 1.00 89.44 94 MET A N 1
ATOM 718 C CA . MET A 1 94 ? -10.447 5.289 5.030 1.00 89.44 94 MET A CA 1
ATOM 719 C C . MET A 1 94 ? -10.025 3.931 5.598 1.00 89.44 94 MET A C 1
ATOM 721 O O . MET A 1 94 ? -9.412 3.106 4.919 1.00 89.44 94 MET A O 1
ATOM 725 N N . ALA A 1 95 ? -10.239 3.736 6.903 1.00 90.12 95 ALA A N 1
ATOM 726 C CA . ALA A 1 95 ? -9.772 2.542 7.604 1.00 90.12 95 ALA A CA 1
ATOM 727 C C . ALA A 1 95 ? -10.399 1.237 7.063 1.00 90.12 95 ALA A C 1
ATOM 729 O O . ALA A 1 95 ? -9.632 0.298 6.835 1.00 90.12 95 ALA A O 1
ATOM 730 N N . PRO A 1 96 ? -11.720 1.152 6.793 1.00 91.75 96 PRO A N 1
ATOM 731 C CA . PRO A 1 96 ? -12.323 -0.051 6.209 1.00 91.75 96 PRO A CA 1
ATOM 732 C C . PRO A 1 96 ? -11.729 -0.417 4.844 1.00 91.75 96 PRO A C 1
ATOM 734 O O . PRO A 1 96 ? -11.384 -1.574 4.600 1.00 91.75 96 PRO A O 1
ATOM 737 N N . GLU A 1 97 ? -11.545 0.569 3.968 1.00 93.81 97 GLU A N 1
ATOM 738 C CA . GLU A 1 97 ? -10.962 0.375 2.643 1.00 93.81 97 GLU A CA 1
ATOM 739 C C . GLU A 1 97 ? -9.490 -0.035 2.746 1.00 93.81 97 GLU A C 1
ATOM 741 O O . GLU A 1 97 ? -9.054 -0.975 2.080 1.00 93.81 97 GLU A O 1
ATOM 746 N N . ALA A 1 98 ? -8.721 0.626 3.616 1.00 95.56 98 ALA A N 1
ATOM 747 C CA . ALA A 1 98 ? -7.323 0.292 3.855 1.00 95.56 98 ALA A CA 1
ATOM 748 C C . ALA A 1 98 ? -7.151 -1.148 4.357 1.00 95.56 98 ALA A C 1
ATOM 750 O O . ALA A 1 98 ? -6.253 -1.844 3.884 1.00 95.56 98 ALA A O 1
ATOM 751 N N . ILE A 1 99 ? -8.021 -1.616 5.263 1.00 96.00 99 ILE A N 1
ATOM 752 C CA . ILE A 1 99 ? -8.031 -3.010 5.734 1.00 96.00 99 ILE A CA 1
ATOM 753 C C . ILE A 1 99 ? -8.212 -3.962 4.550 1.00 96.00 99 ILE A C 1
ATOM 755 O O . ILE A 1 99 ? -7.369 -4.837 4.359 1.00 96.00 99 ILE A O 1
ATOM 759 N N . GLY A 1 100 ? -9.240 -3.751 3.720 1.00 96.69 100 GLY A N 1
ATOM 760 C CA . GLY A 1 100 ? -9.482 -4.597 2.547 1.00 96.69 100 GLY A CA 1
ATOM 761 C C . GLY A 1 100 ? -8.292 -4.622 1.581 1.00 96.69 100 GLY A C 1
ATOM 762 O O . GLY A 1 100 ? -7.928 -5.675 1.059 1.00 96.69 100 GLY A O 1
ATOM 763 N N . HIS A 1 101 ? -7.615 -3.485 1.393 1.00 97.75 101 HIS A N 1
ATOM 764 C CA . HIS A 1 101 ? -6.411 -3.428 0.566 1.00 97.75 101 HIS A CA 1
ATOM 765 C C . HIS A 1 101 ? -5.213 -4.158 1.185 1.00 97.75 101 HIS A C 1
ATOM 767 O O . HIS A 1 101 ? -4.499 -4.853 0.463 1.00 97.75 101 HIS A O 1
ATOM 773 N N . PHE A 1 102 ? -4.989 -4.054 2.496 1.00 98.38 102 PHE A N 1
ATOM 774 C CA . PHE A 1 102 ? -3.938 -4.828 3.161 1.00 98.38 102 PHE A CA 1
ATOM 775 C C . PHE A 1 102 ? -4.192 -6.339 3.076 1.00 98.38 102 PHE A C 1
ATOM 777 O O . PHE A 1 102 ? -3.249 -7.104 2.873 1.00 98.38 102 PHE A O 1
ATOM 784 N N . GLU A 1 103 ? -5.444 -6.776 3.185 1.00 97.94 103 GLU A N 1
ATOM 785 C CA . GLU A 1 103 ? -5.801 -8.190 3.029 1.00 97.94 103 GLU A CA 1
ATOM 786 C C . GLU A 1 103 ? -5.572 -8.692 1.613 1.00 97.94 103 GLU A C 1
ATOM 788 O O . GLU A 1 103 ? -4.950 -9.738 1.437 1.00 97.94 103 GLU A O 1
ATOM 793 N N . ALA A 1 104 ? -5.970 -7.909 0.609 1.00 97.69 104 ALA A N 1
ATOM 794 C CA . ALA A 1 104 ? -5.695 -8.237 -0.784 1.00 97.69 104 ALA A CA 1
ATOM 795 C C . ALA A 1 104 ? -4.185 -8.388 -1.045 1.00 97.69 104 ALA A C 1
ATOM 797 O O . ALA A 1 104 ? -3.768 -9.297 -1.760 1.00 97.69 104 ALA A O 1
ATOM 798 N N . VAL A 1 105 ? -3.344 -7.547 -0.426 1.00 98.00 105 VAL A N 1
ATOM 799 C CA . VAL A 1 105 ? -1.878 -7.682 -0.501 1.00 98.00 105 VAL A CA 1
ATOM 800 C C . VAL A 1 105 ? -1.393 -8.963 0.176 1.00 98.00 105 VAL A C 1
ATOM 802 O O . VAL A 1 105 ? -0.523 -9.648 -0.365 1.00 98.00 105 VAL A O 1
ATOM 805 N N . ALA A 1 106 ? -1.932 -9.284 1.354 1.00 97.62 106 ALA A N 1
ATOM 806 C CA . ALA A 1 106 ? -1.563 -10.481 2.098 1.00 97.62 106 ALA A CA 1
ATOM 807 C C . ALA A 1 106 ? -1.911 -11.772 1.333 1.00 97.62 106 ALA A C 1
ATOM 809 O O . ALA A 1 106 ? -1.114 -12.712 1.330 1.00 97.62 106 ALA A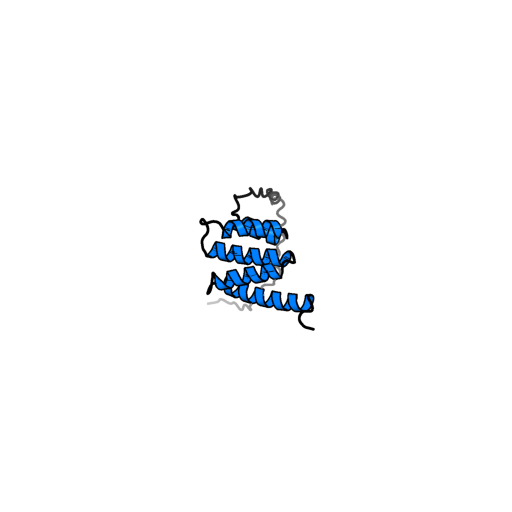 O 1
ATOM 810 N N . GLU A 1 107 ? -3.066 -11.792 0.665 1.00 97.69 107 GLU A N 1
ATOM 811 C CA . GLU A 1 107 ? -3.549 -12.921 -0.132 1.00 97.69 107 GLU A CA 1
ATOM 812 C C . GLU A 1 107 ? -2.790 -13.058 -1.459 1.00 97.69 107 GLU A C 1
ATOM 814 O O . GLU A 1 107 ? -2.243 -14.123 -1.750 1.00 97.69 107 GLU A O 1
ATOM 819 N N . ALA A 1 108 ? -2.702 -11.979 -2.245 1.00 96.62 108 ALA A N 1
ATOM 820 C CA . ALA A 1 108 ? -2.125 -12.021 -3.589 1.00 96.62 108 ALA A CA 1
ATOM 821 C C . ALA A 1 108 ? -0.616 -12.313 -3.592 1.00 96.62 108 ALA A C 1
ATOM 823 O O . ALA A 1 108 ? -0.112 -12.943 -4.519 1.00 96.62 108 ALA A O 1
ATOM 824 N N . TYR A 1 109 ? 0.102 -11.886 -2.549 1.00 96.00 109 TYR A N 1
ATOM 825 C CA . TYR A 1 109 ? 1.557 -12.029 -2.440 1.00 96.00 109 TYR A CA 1
ATOM 826 C C . TYR A 1 109 ? 1.960 -12.924 -1.261 1.00 96.00 109 TYR A C 1
ATOM 828 O O . TYR A 1 109 ? 2.946 -12.655 -0.567 1.00 96.00 109 TYR A O 1
ATOM 836 N N . ALA A 1 110 ? 1.192 -13.987 -1.001 1.00 95.56 110 ALA A N 1
ATOM 837 C CA . ALA A 1 110 ? 1.441 -14.909 0.102 1.00 95.56 110 ALA A CA 1
ATOM 838 C C . ALA A 1 110 ? 2.900 -15.415 0.125 1.00 95.56 110 ALA A C 1
ATOM 840 O O . ALA A 1 110 ? 3.455 -15.859 -0.879 1.00 95.56 110 ALA A O 1
ATOM 841 N N . GLY A 1 111 ? 3.537 -15.337 1.297 1.00 93.75 111 GLY A N 1
ATOM 842 C CA . GLY A 1 111 ? 4.957 -15.666 1.480 1.00 93.75 111 GLY A CA 1
ATOM 843 C C . GLY A 1 111 ? 5.918 -14.488 1.276 1.00 93.75 111 GLY A C 1
ATOM 844 O O . GLY A 1 111 ? 7.070 -14.567 1.706 1.00 93.75 111 GLY A O 1
ATOM 845 N N . HIS A 1 112 ? 5.459 -13.366 0.714 1.00 97.12 112 HIS A N 1
ATOM 846 C CA . HIS A 1 112 ? 6.255 -12.148 0.623 1.00 97.12 112 HIS A CA 1
ATOM 847 C C . HIS A 1 112 ? 6.346 -11.418 1.977 1.00 97.12 112 HIS A C 1
ATOM 849 O O . HIS A 1 112 ? 5.394 -11.365 2.759 1.00 97.12 112 HIS A O 1
ATOM 855 N N . ARG A 1 113 ? 7.486 -10.776 2.267 1.00 97.06 113 ARG A N 1
ATOM 856 C CA . ARG A 1 113 ? 7.692 -10.074 3.552 1.00 97.06 113 ARG A CA 1
ATOM 857 C C . ARG A 1 113 ? 6.684 -8.942 3.783 1.00 97.06 113 ARG A C 1
ATOM 859 O O . ARG A 1 113 ? 6.242 -8.742 4.914 1.00 97.06 113 ARG A O 1
ATOM 866 N N . LEU A 1 114 ? 6.318 -8.214 2.722 1.00 96.19 114 LEU A N 1
ATOM 867 C CA . LEU A 1 114 ? 5.343 -7.121 2.802 1.00 96.19 114 LEU A CA 1
ATOM 868 C C . LEU A 1 114 ? 3.907 -7.637 2.894 1.00 96.19 114 LEU A C 1
ATOM 870 O O . LEU A 1 114 ? 3.095 -6.971 3.520 1.00 96.19 114 LEU A O 1
ATOM 874 N N . ALA A 1 115 ? 3.609 -8.834 2.385 1.00 95.94 115 ALA A N 1
ATOM 875 C CA . ALA A 1 115 ? 2.318 -9.488 2.598 1.00 95.94 115 ALA A CA 1
ATOM 876 C C . ALA A 1 115 ? 2.111 -9.835 4.081 1.00 95.94 115 ALA A C 1
ATOM 878 O O . ALA A 1 115 ? 1.089 -9.492 4.674 1.00 95.94 115 ALA A O 1
ATOM 879 N N . SER A 1 116 ? 3.137 -10.390 4.733 1.00 97.50 116 SER A N 1
ATOM 880 C CA . SER A 1 116 ? 3.116 -10.628 6.184 1.00 97.50 116 SER A CA 1
ATOM 881 C C . SER A 1 116 ? 2.998 -9.330 6.994 1.00 97.50 116 SER A C 1
ATOM 883 O O . SER A 1 116 ? 2.367 -9.303 8.051 1.00 97.50 116 SER A O 1
ATOM 885 N N . ALA A 1 117 ? 3.614 -8.238 6.526 1.00 97.50 117 ALA A N 1
ATOM 886 C CA . ALA A 1 117 ? 3.445 -6.923 7.141 1.00 97.50 117 ALA A CA 1
ATOM 887 C C . ALA A 1 117 ? 2.021 -6.378 6.945 1.00 97.50 117 ALA A C 1
ATOM 889 O O . ALA A 1 117 ? 1.439 -5.888 7.909 1.00 97.50 117 ALA A O 1
ATOM 890 N N . ALA A 1 118 ? 1.454 -6.525 5.744 1.00 97.19 118 ALA A N 1
ATOM 891 C CA . ALA A 1 118 ? 0.094 -6.117 5.413 1.00 97.19 118 ALA A CA 1
ATOM 892 C C . ALA A 1 118 ? -0.938 -6.820 6.303 1.00 97.19 118 ALA A C 1
ATOM 894 O O . ALA A 1 118 ? -1.767 -6.146 6.907 1.00 97.19 118 ALA A O 1
ATOM 895 N N . SER A 1 119 ? -0.818 -8.139 6.494 1.00 97.62 119 SER A N 1
ATOM 896 C CA . SER A 1 119 ? -1.700 -8.906 7.389 1.00 97.62 119 SER A CA 1
ATOM 897 C C . SER A 1 119 ? -1.719 -8.329 8.809 1.00 97.62 119 SER A C 1
ATOM 899 O O . SER A 1 119 ? -2.778 -8.003 9.341 1.00 97.62 119 SER A O 1
ATOM 901 N N . ARG A 1 120 ? -0.538 -8.108 9.406 1.00 97.31 120 ARG A N 1
ATOM 902 C CA . ARG A 1 120 ? -0.431 -7.504 10.749 1.00 97.31 120 ARG A CA 1
ATOM 903 C C . ARG A 1 120 ? -0.995 -6.087 10.794 1.00 97.31 120 ARG A C 1
ATOM 905 O O . ARG A 1 120 ? -1.533 -5.655 11.812 1.00 97.31 120 ARG A O 1
ATOM 912 N N . ARG A 1 121 ? -0.847 -5.339 9.700 1.00 97.06 121 ARG A N 1
ATOM 913 C CA . ARG A 1 121 ? -1.349 -3.973 9.601 1.00 97.06 121 ARG A CA 1
ATOM 914 C C . ARG A 1 121 ? -2.875 -3.941 9.538 1.00 97.06 121 ARG A C 1
ATOM 916 O O . ARG A 1 121 ? -3.464 -3.147 10.265 1.00 97.06 121 ARG A O 1
ATOM 923 N N . ALA A 1 122 ? -3.496 -4.836 8.768 1.00 96.12 122 ALA A N 1
ATOM 924 C CA . ALA A 1 122 ? -4.947 -5.018 8.721 1.00 96.12 122 ALA A CA 1
ATOM 925 C C . ALA A 1 122 ? -5.525 -5.354 10.105 1.00 96.12 122 ALA A C 1
ATOM 927 O O . ALA A 1 122 ? -6.462 -4.699 10.557 1.00 96.12 122 ALA A O 1
ATOM 928 N N . GLU A 1 123 ? -4.926 -6.318 10.813 1.00 94.69 123 GLU A N 1
ATOM 929 C CA . GLU A 1 123 ? -5.318 -6.685 12.184 1.00 94.69 123 GLU A CA 1
ATOM 930 C C . GLU A 1 123 ? -5.218 -5.495 13.146 1.00 94.69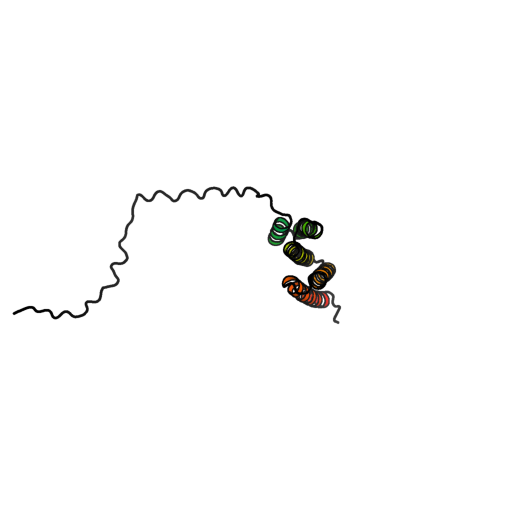 123 GLU A C 1
ATOM 932 O O . GLU A 1 123 ? -6.157 -5.198 13.883 1.00 94.69 123 GLU A O 1
ATOM 937 N N . SER A 1 124 ? -4.099 -4.767 13.106 1.00 93.88 124 SER A N 1
ATOM 938 C CA . SER A 1 124 ? -3.896 -3.585 13.946 1.00 93.88 124 SER A CA 1
ATOM 939 C C . SER A 1 124 ? -4.926 -2.487 13.664 1.00 93.88 124 SER A C 1
ATOM 941 O O . SER A 1 124 ? -5.434 -1.878 14.610 1.00 93.88 124 SER A O 1
ATOM 943 N N . LEU A 1 125 ? -5.245 -2.244 12.387 1.00 92.88 125 LEU A N 1
ATOM 944 C CA . LEU A 1 125 ? -6.251 -1.262 11.981 1.00 92.88 125 LEU A CA 1
ATOM 945 C C . LEU A 1 125 ? -7.648 -1.641 12.469 1.00 92.88 125 LEU A C 1
ATOM 947 O O . LEU A 1 125 ? -8.351 -0.757 12.946 1.00 92.88 125 LEU A O 1
ATOM 951 N N . ARG A 1 126 ? -8.032 -2.921 12.387 1.00 91.44 126 ARG A N 1
ATOM 952 C CA . ARG A 1 126 ? -9.329 -3.406 12.884 1.00 91.44 126 ARG A CA 1
ATOM 953 C C . ARG A 1 126 ? -9.517 -3.107 14.354 1.00 91.44 126 ARG A C 1
ATOM 955 O O . ARG A 1 126 ? -10.458 -2.416 14.705 1.00 91.44 126 ARG A O 1
ATOM 962 N N . VAL A 1 127 ? -8.552 -3.506 15.181 1.00 89.38 127 VAL A N 1
ATOM 963 C CA . VAL A 1 127 ? -8.609 -3.254 16.627 1.00 89.38 127 VAL A CA 1
ATOM 964 C C . VAL A 1 127 ? -8.776 -1.761 16.918 1.00 89.38 127 VAL A C 1
ATOM 966 O O . VAL A 1 127 ? -9.593 -1.378 17.748 1.00 89.38 127 VAL A O 1
ATOM 969 N N . HIS A 1 128 ? -8.040 -0.892 16.217 1.00 83.31 128 HIS A N 1
ATOM 970 C CA . HIS A 1 128 ? -8.186 0.555 16.407 1.00 83.31 128 HIS A CA 1
ATOM 971 C C . HIS A 1 128 ? -9.548 1.068 15.928 1.00 83.31 128 HIS A C 1
ATOM 973 O O . HIS A 1 128 ? -10.149 1.911 16.590 1.00 83.31 128 HIS A O 1
ATOM 979 N N . PHE A 1 129 ? -10.030 0.575 14.789 1.00 82.44 129 PHE A N 1
ATOM 980 C CA . PHE A 1 129 ? -11.318 0.960 14.231 1.00 82.44 129 PHE A CA 1
ATOM 981 C C . PHE A 1 129 ? -12.485 0.515 15.121 1.00 82.44 129 PHE A C 1
ATOM 983 O O . PHE A 1 129 ? -13.378 1.318 15.379 1.00 82.44 129 PHE A O 1
ATOM 990 N N . ASP A 1 130 ? -12.462 -0.710 15.641 1.00 81.12 130 ASP A N 1
ATOM 991 C CA . ASP A 1 130 ? -13.515 -1.270 16.496 1.00 81.12 130 ASP A CA 1
ATOM 992 C C . ASP A 1 130 ? -13.619 -0.501 17.822 1.00 81.12 130 ASP A C 1
ATOM 994 O O . ASP A 1 130 ? -14.717 -0.117 18.236 1.00 81.12 130 ASP A O 1
ATOM 998 N N . ILE A 1 131 ? -12.473 -0.148 18.424 1.00 75.94 131 ILE A N 1
ATOM 999 C CA . ILE A 1 131 ? -12.411 0.704 19.624 1.00 75.94 131 ILE A CA 1
ATOM 1000 C C . ILE A 1 131 ? -13.012 2.092 19.355 1.00 75.94 131 ILE A C 1
ATOM 1002 O O . ILE A 1 131 ? -13.766 2.611 20.177 1.00 75.94 131 ILE A O 1
ATOM 1006 N N . ILE A 1 132 ? -12.672 2.719 18.224 1.00 73.69 132 ILE A N 1
ATOM 1007 C CA . ILE A 1 132 ? -13.114 4.088 17.904 1.00 73.69 132 ILE A CA 1
ATOM 1008 C C . ILE A 1 132 ? -14.589 4.121 17.478 1.00 73.69 132 ILE A C 1
ATOM 1010 O O . ILE A 1 132 ? -15.297 5.077 17.791 1.00 73.69 132 ILE A O 1
ATOM 1014 N N . SER A 1 133 ? -15.057 3.094 16.769 1.00 76.12 133 SER A N 1
ATOM 1015 C CA . SER A 1 133 ? -16.439 2.994 16.287 1.00 76.12 133 SER A CA 1
ATOM 1016 C C . SER A 1 133 ? -17.425 2.505 17.352 1.00 76.12 133 SER A C 1
ATOM 1018 O O . SER A 1 133 ? -18.633 2.622 17.149 1.00 76.12 133 SER A O 1
ATOM 1020 N N . GLY A 1 134 ? -16.932 2.005 18.492 1.00 65.00 134 GLY A N 1
ATOM 1021 C CA . GLY A 1 134 ? -17.764 1.458 19.565 1.00 65.00 134 GLY A CA 1
ATOM 1022 C C . GLY A 1 134 ? -18.404 0.117 19.201 1.00 65.00 134 GLY A C 1
ATOM 1023 O O . GLY A 1 134 ? -19.460 -0.209 19.734 1.00 65.00 134 GLY A O 1
ATOM 1024 N N . ALA A 1 135 ? -17.797 -0.635 18.276 1.00 65.75 135 ALA A N 1
ATOM 1025 C CA . ALA A 1 135 ? -18.275 -1.957 17.869 1.00 65.75 135 ALA A CA 1
ATOM 1026 C C . ALA A 1 135 ? -18.035 -3.036 18.948 1.00 65.75 135 ALA A C 1
ATOM 1028 O O . ALA A 1 135 ? -18.711 -4.062 18.935 1.00 65.75 135 ALA A O 1
ATOM 1029 N N . ASP A 1 136 ? -17.147 -2.762 19.911 1.00 54.41 136 ASP A N 1
ATOM 1030 C CA . ASP A 1 136 ? -16.992 -3.504 21.167 1.00 54.41 136 ASP A CA 1
ATOM 1031 C C . ASP A 1 136 ? -17.584 -2.696 22.346 1.00 54.41 136 ASP A C 1
ATOM 10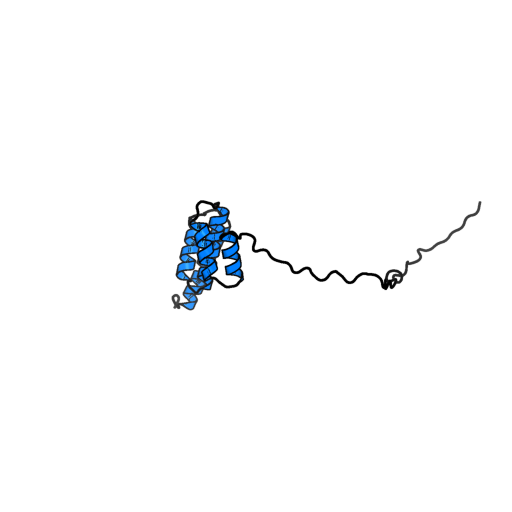33 O O . ASP A 1 136 ? -16.856 -2.035 23.095 1.00 54.41 136 ASP A O 1
ATOM 1037 N N . ALA A 1 137 ? -18.913 -2.718 22.509 1.00 48.41 137 ALA A N 1
ATOM 1038 C CA . ALA A 1 137 ? -19.616 -2.291 23.728 1.00 48.41 137 ALA A CA 1
ATOM 1039 C C . ALA A 1 137 ? -20.875 -3.134 23.982 1.00 48.41 137 ALA A C 1
ATOM 1041 O O . ALA A 1 137 ? -21.686 -3.297 23.042 1.00 48.41 137 ALA A O 1
#

Secondary structure (DSSP, 8-state):
-------------GGGS------TT-PPPPPPPP---------HHHHHHHHHHHT-HHHHHHHHHHHHH-TTS-HHHHHHHHHHHHHHHHHTT-HHHHHHHHHHHHHHTTT-HHHHHHHHHHHHHHHHHHHHHT---

Radius of gyration: 30.14 Å; chains: 1; bounding box: 104×48×50 Å